Protein AF-A0A0Q8HJ61-F1 (afdb_monomer_lite)

Secondary structure (DSSP, 8-state):
-HHHHHHHHHHHHHHHHHHHHHHHHHGGG-HHHHHTS-HHHHHHHHHHHHHHHHHHHHTT-HHHHHHHHHHHHHHHHHHHHHHHHHHTSS---HHHHTT-----

Sequence (104 aa):
MSLALGWLVGVIDVAQFLPHARHTIDKRHDAQAMSGLSVWTWTIATVQGVAWIVYGAANGLMPILLPNLVITPVCAAILALRLASGRRSEPPDPSAQERNPSGR

pLDDT: mean 76.88, std 11.58, range [50.81, 94.06]

Structure (mmCIF, N/CA/C/O backbone):
data_AF-A0A0Q8HJ61-F1
#
_entry.id   AF-A0A0Q8HJ61-F1
#
loop_
_atom_site.group_PDB
_atom_site.id
_atom_site.type_symbol
_atom_site.label_atom_id
_atom_site.label_alt_id
_atom_site.label_comp_id
_atom_site.label_asym_id
_atom_site.label_entity_id
_atom_site.label_seq_id
_atom_site.pdbx_PDB_ins_code
_atom_site.Cartn_x
_atom_site.Cartn_y
_atom_site.Cartn_z
_atom_site.occupancy
_atom_site.B_iso_or_equiv
_atom_site.auth_seq_id
_atom_site.auth_comp_id
_atom_site.auth_asym_id
_atom_site.auth_atom_id
_atom_site.pdbx_PDB_model_num
ATOM 1 N N . MET A 1 1 ? 21.423 -10.849 -13.917 1.00 55.88 1 MET A N 1
ATOM 2 C CA . MET A 1 1 ? 21.012 -11.681 -12.760 1.00 55.88 1 MET A CA 1
ATOM 3 C C . MET A 1 1 ? 20.021 -10.997 -11.807 1.00 55.88 1 MET A C 1
ATOM 5 O O . MET A 1 1 ? 19.329 -11.702 -11.091 1.00 55.88 1 MET A O 1
ATOM 9 N N . SER A 1 2 ? 19.891 -9.663 -11.800 1.00 67.62 2 SER A N 1
ATOM 10 C CA . SER A 1 2 ? 19.101 -8.927 -10.790 1.00 67.62 2 SER A CA 1
ATOM 11 C C . SER A 1 2 ? 17.580 -8.898 -11.018 1.00 67.62 2 SER A C 1
ATOM 13 O O . SER A 1 2 ? 16.823 -8.725 -10.069 1.00 67.62 2 SER A O 1
ATOM 15 N N . LEU A 1 3 ? 17.111 -9.097 -12.257 1.00 71.69 3 LEU A N 1
ATOM 16 C CA . LEU A 1 3 ? 15.685 -8.974 -12.595 1.00 71.69 3 LEU A CA 1
ATOM 17 C C . LEU A 1 3 ? 14.830 -10.096 -11.978 1.00 71.69 3 LEU A C 1
ATOM 19 O O . LEU A 1 3 ? 13.756 -9.833 -11.448 1.00 71.69 3 LEU A O 1
ATOM 23 N N . ALA A 1 4 ? 15.328 -11.336 -12.012 1.00 79.31 4 ALA A N 1
ATOM 24 C CA . ALA A 1 4 ? 14.634 -12.499 -11.456 1.00 79.31 4 ALA A CA 1
ATOM 25 C C . ALA A 1 4 ? 14.479 -12.399 -9.931 1.00 79.31 4 ALA A C 1
ATOM 27 O O . ALA A 1 4 ? 13.421 -12.716 -9.400 1.00 79.31 4 ALA A O 1
ATOM 28 N N . LEU A 1 5 ? 15.506 -11.892 -9.240 1.00 82.06 5 LEU A N 1
ATOM 29 C CA . LEU A 1 5 ? 15.457 -11.646 -7.798 1.00 82.06 5 LEU A CA 1
ATOM 30 C C . LEU A 1 5 ? 14.461 -10.534 -7.450 1.00 82.06 5 LEU A C 1
ATOM 32 O O . LEU A 1 5 ? 13.688 -10.697 -6.514 1.00 82.06 5 LEU A O 1
ATOM 36 N N . GLY A 1 6 ? 14.424 -9.446 -8.228 1.00 77.50 6 GLY A N 1
ATOM 37 C CA . GLY A 1 6 ? 13.441 -8.376 -8.033 1.00 77.50 6 GLY A CA 1
ATOM 38 C C . GLY A 1 6 ? 11.999 -8.871 -8.159 1.00 77.50 6 GLY A C 1
ATOM 39 O O . GLY A 1 6 ? 11.162 -8.550 -7.321 1.00 77.50 6 GLY A O 1
ATOM 40 N N . TRP A 1 7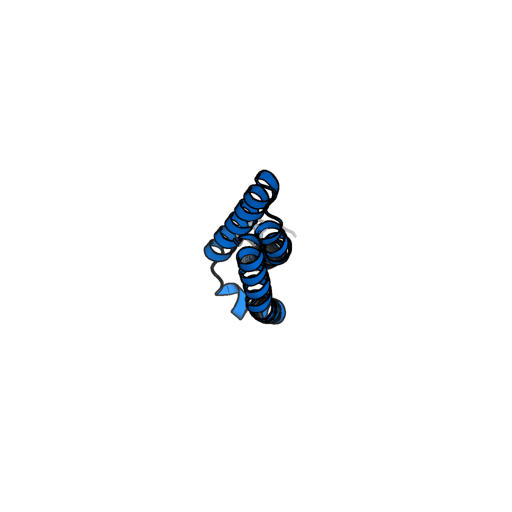 ? 11.714 -9.703 -9.165 1.00 80.88 7 TRP A N 1
ATOM 41 C CA . TRP A 1 7 ? 10.393 -10.317 -9.329 1.00 80.88 7 TRP A CA 1
ATOM 42 C C . TRP A 1 7 ? 10.067 -11.328 -8.231 1.00 80.88 7 TRP A C 1
ATOM 44 O O . TRP A 1 7 ? 8.942 -11.334 -7.741 1.00 80.88 7 TRP A O 1
ATOM 54 N N . LEU A 1 8 ? 11.035 -12.146 -7.810 1.00 85.50 8 LEU A N 1
ATOM 55 C CA . LEU A 1 8 ? 10.846 -13.102 -6.719 1.00 85.50 8 LEU A CA 1
ATOM 56 C C . LEU A 1 8 ? 10.483 -12.382 -5.416 1.00 85.50 8 LEU A C 1
ATOM 58 O O . LEU A 1 8 ? 9.498 -12.737 -4.775 1.00 85.50 8 LEU A O 1
ATOM 62 N N . VAL A 1 9 ? 11.240 -11.339 -5.063 1.00 84.25 9 VAL A N 1
ATOM 63 C CA . VAL A 1 9 ? 10.961 -10.510 -3.886 1.00 84.25 9 VAL A CA 1
ATOM 64 C C . VAL A 1 9 ? 9.588 -9.862 -4.011 1.00 84.25 9 VAL A C 1
ATOM 66 O O . VAL A 1 9 ? 8.795 -9.987 -3.088 1.00 84.25 9 VAL A O 1
ATOM 69 N N . GLY A 1 10 ? 9.258 -9.257 -5.156 1.00 81.06 10 GLY A N 1
ATOM 70 C CA . GLY A 1 10 ? 7.953 -8.626 -5.362 1.00 81.06 10 GLY A CA 1
ATOM 71 C C . GLY A 1 10 ? 6.774 -9.600 -5.245 1.00 81.06 10 GLY A C 1
ATOM 72 O O . GLY A 1 10 ? 5.759 -9.270 -4.639 1.00 81.06 10 GLY A O 1
ATOM 73 N N . VAL A 1 11 ? 6.906 -10.821 -5.772 1.00 83.62 11 VAL A N 1
ATOM 74 C CA . VAL A 1 11 ? 5.870 -11.861 -5.656 1.00 83.62 11 VAL A CA 1
ATOM 75 C C . VAL A 1 11 ? 5.719 -12.329 -4.214 1.00 83.62 11 VAL A C 1
ATOM 77 O O . VAL A 1 11 ? 4.592 -12.436 -3.736 1.00 83.62 11 VAL A O 1
ATOM 80 N N . ILE A 1 12 ? 6.830 -12.581 -3.517 1.00 86.50 12 ILE A N 1
ATOM 81 C CA . ILE A 1 12 ? 6.808 -12.948 -2.096 1.00 86.50 12 ILE A CA 1
ATOM 82 C C . ILE A 1 12 ? 6.144 -11.835 -1.286 1.00 86.50 12 ILE A C 1
ATOM 84 O O . ILE A 1 12 ? 5.310 -12.130 -0.436 1.00 86.50 12 ILE A O 1
ATOM 88 N N . ASP A 1 13 ? 6.453 -10.576 -1.598 1.00 82.12 13 ASP A N 1
ATOM 89 C CA . ASP A 1 13 ? 5.935 -9.413 -0.887 1.00 82.12 13 ASP A CA 1
ATOM 90 C C . ASP A 1 13 ? 4.414 -9.280 -1.039 1.00 82.12 13 ASP A C 1
ATOM 92 O O . ASP A 1 13 ? 3.682 -9.168 -0.057 1.00 82.12 13 ASP A O 1
ATOM 96 N N . VAL A 1 14 ? 3.895 -9.433 -2.259 1.00 81.00 14 VAL A N 1
ATOM 97 C CA . VAL A 1 14 ? 2.442 -9.478 -2.484 1.00 81.00 14 VAL A CA 1
ATOM 98 C C . VAL A 1 14 ? 1.814 -10.699 -1.806 1.00 81.00 14 VAL A C 1
ATOM 100 O O . VAL A 1 14 ? 0.761 -10.579 -1.179 1.00 81.00 14 VAL A O 1
ATOM 103 N N . ALA A 1 15 ? 2.446 -11.871 -1.903 1.00 85.12 15 ALA A N 1
ATOM 104 C CA . ALA A 1 15 ? 1.913 -13.115 -1.356 1.00 85.12 15 ALA A CA 1
ATOM 105 C C . ALA A 1 15 ? 1.838 -13.109 0.178 1.00 85.12 15 ALA A C 1
ATOM 107 O O . ALA A 1 15 ? 0.866 -13.627 0.726 1.00 85.12 15 ALA A O 1
ATOM 108 N N . GLN A 1 16 ? 2.809 -12.502 0.871 1.00 81.81 16 GLN A N 1
ATOM 109 C CA . GLN A 1 16 ? 2.774 -12.342 2.329 1.00 81.81 16 GLN A CA 1
ATOM 110 C C . GLN A 1 16 ? 1.789 -11.256 2.763 1.00 81.81 16 GLN A C 1
ATOM 112 O O . GLN A 1 16 ? 1.114 -11.392 3.786 1.00 81.81 16 GLN A O 1
ATOM 117 N N . PHE A 1 17 ? 1.672 -10.186 1.974 1.00 78.12 17 PHE A N 1
ATOM 118 C CA . PHE A 1 17 ? 0.838 -9.052 2.342 1.00 78.12 17 PHE A CA 1
ATOM 119 C C . PHE A 1 17 ? -0.646 -9.350 2.138 1.00 78.12 17 PHE A C 1
ATOM 121 O O . PHE A 1 17 ? -1.482 -8.905 2.918 1.00 78.12 17 PHE A O 1
ATOM 128 N N . LEU A 1 18 ? -0.996 -10.153 1.132 1.00 77.75 18 LEU A N 1
ATOM 129 C CA . LEU A 1 18 ? -2.380 -10.480 0.803 1.00 77.75 18 LEU A CA 1
ATOM 130 C C . LEU A 1 18 ? -3.185 -11.123 1.957 1.00 77.75 18 LEU A C 1
ATOM 132 O O . LEU A 1 18 ? -4.279 -10.629 2.239 1.00 77.75 18 LEU A O 1
ATOM 136 N N . PRO A 1 19 ? -2.719 -12.182 2.654 1.00 77.06 19 PRO A N 1
ATOM 137 C CA . PRO A 1 19 ? -3.446 -12.738 3.796 1.00 77.06 19 PRO A CA 1
ATOM 138 C C . PRO A 1 19 ? -3.511 -11.753 4.970 1.00 77.06 19 PRO A C 1
ATOM 140 O O . PRO A 1 19 ? -4.540 -11.674 5.641 1.00 77.06 19 PRO A O 1
ATOM 143 N N . HIS A 1 20 ? -2.459 -10.956 5.183 1.00 73.19 20 HIS A N 1
ATOM 144 C CA . HIS A 1 20 ? -2.409 -9.957 6.252 1.00 73.19 20 HIS A CA 1
ATOM 145 C C . HIS A 1 20 ? -3.412 -8.814 6.022 1.00 73.19 20 HIS A C 1
ATOM 147 O O . HIS A 1 20 ? -4.166 -8.430 6.922 1.00 73.19 20 HIS A O 1
ATOM 153 N N . ALA A 1 21 ? -3.482 -8.329 4.783 1.00 72.31 21 ALA A N 1
ATOM 154 C CA . ALA A 1 21 ? -4.454 -7.354 4.315 1.00 72.31 21 ALA A CA 1
ATOM 155 C C . ALA A 1 21 ? -5.886 -7.871 4.464 1.00 72.31 21 ALA A C 1
ATOM 157 O O . ALA A 1 21 ? -6.726 -7.180 5.035 1.00 72.31 21 ALA A O 1
ATOM 158 N N . ARG A 1 22 ? -6.156 -9.098 3.997 1.00 76.62 22 ARG A N 1
ATOM 159 C CA . ARG A 1 22 ? -7.483 -9.725 4.098 1.00 76.62 22 ARG A CA 1
ATOM 160 C C . ARG A 1 22 ? -7.943 -9.844 5.544 1.00 76.62 22 ARG A C 1
ATOM 162 O O . ARG A 1 22 ? -9.022 -9.367 5.859 1.00 76.62 22 ARG A O 1
ATOM 169 N N . HIS A 1 23 ? -7.102 -10.368 6.436 1.00 74.81 23 HIS A N 1
ATOM 170 C CA . HIS A 1 23 ? -7.442 -10.496 7.858 1.00 74.81 23 HIS A CA 1
ATOM 171 C C . HIS A 1 23 ? -7.742 -9.146 8.522 1.00 74.81 23 HIS A C 1
ATOM 173 O O . HIS A 1 23 ? -8.662 -9.030 9.329 1.00 74.81 23 HIS A O 1
ATOM 179 N N . THR A 1 24 ? -6.987 -8.105 8.163 1.00 69.81 24 THR A N 1
ATOM 180 C CA . THR A 1 24 ? -7.188 -6.752 8.704 1.00 69.81 24 THR A CA 1
ATOM 181 C C . THR A 1 24 ? -8.464 -6.110 8.159 1.00 69.81 24 THR A C 1
ATOM 183 O O . THR A 1 24 ? -9.224 -5.500 8.910 1.00 69.81 24 THR A O 1
ATOM 186 N N . ILE A 1 25 ? -8.734 -6.289 6.864 1.00 70.38 25 ILE A N 1
ATOM 187 C CA . ILE A 1 25 ? -9.962 -5.834 6.210 1.00 70.38 25 ILE A CA 1
ATOM 188 C C . ILE A 1 25 ? -11.173 -6.594 6.751 1.00 70.38 25 ILE A C 1
ATOM 190 O O . ILE A 1 25 ? -12.203 -5.976 6.980 1.00 70.38 25 ILE A O 1
ATOM 194 N N . ASP A 1 26 ? -11.107 -7.897 6.998 1.00 74.31 26 ASP A N 1
ATOM 195 C CA . ASP A 1 26 ? -12.240 -8.656 7.546 1.00 74.31 26 ASP A CA 1
ATOM 196 C C . ASP A 1 26 ? -12.588 -8.202 8.965 1.00 74.31 26 ASP A C 1
ATOM 198 O O . ASP A 1 26 ? -13.764 -8.036 9.302 1.00 74.31 26 ASP A O 1
ATOM 202 N N . LYS A 1 27 ? -11.569 -7.851 9.755 1.00 68.75 27 LYS A N 1
ATOM 203 C CA . LYS A 1 27 ? -11.7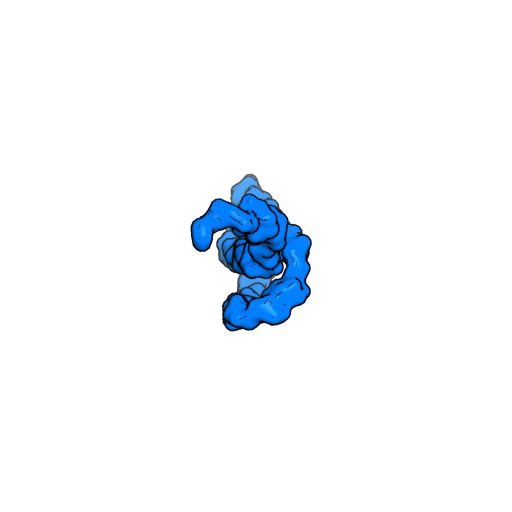30 -7.236 11.077 1.00 68.75 27 LYS A CA 1
ATOM 204 C C . LYS A 1 27 ? -12.155 -5.765 11.048 1.00 68.75 27 LYS A C 1
ATOM 206 O O . LYS A 1 27 ? -12.388 -5.201 12.111 1.00 68.75 27 LYS A O 1
ATOM 211 N N . ARG A 1 28 ? -12.332 -5.139 9.874 1.00 63.12 28 ARG A N 1
ATOM 212 C CA . ARG A 1 28 ? -12.756 -3.725 9.761 1.00 63.12 28 ARG A CA 1
ATOM 213 C C . ARG A 1 28 ? -14.095 -3.415 10.432 1.00 63.12 28 ARG A C 1
ATOM 215 O O . ARG A 1 28 ? -14.362 -2.265 10.759 1.00 63.12 28 ARG A O 1
ATOM 222 N N . HIS A 1 29 ? -14.953 -4.423 10.583 1.00 59.91 29 HIS A N 1
ATOM 223 C CA . HIS A 1 29 ? -16.263 -4.276 11.221 1.00 59.91 29 HIS A CA 1
ATOM 224 C C . HIS A 1 29 ? -16.183 -4.327 12.752 1.00 59.91 29 HIS A C 1
ATOM 226 O O . HIS A 1 29 ? -17.138 -3.944 13.423 1.00 59.91 29 HIS A O 1
ATOM 232 N N . ASP A 1 30 ? -15.050 -4.762 13.305 1.00 65.38 30 ASP A N 1
ATOM 233 C CA . ASP A 1 30 ? -14.791 -4.752 14.736 1.00 65.38 30 ASP A CA 1
ATOM 234 C C . ASP A 1 30 ? -14.113 -3.425 15.113 1.00 65.38 30 ASP A C 1
ATOM 236 O O . ASP A 1 30 ? -12.896 -3.241 15.016 1.00 65.38 30 ASP A O 1
ATOM 240 N N . ALA A 1 31 ? -14.938 -2.461 15.527 1.00 55.78 31 ALA A N 1
ATOM 241 C CA . ALA A 1 31 ? -14.486 -1.136 15.944 1.00 55.78 31 ALA A CA 1
ATOM 242 C C . ALA A 1 31 ? -13.504 -1.189 17.133 1.00 55.78 31 ALA A C 1
ATOM 244 O O . ALA A 1 31 ? -12.678 -0.285 17.287 1.00 55.78 31 ALA A O 1
ATOM 245 N N . GLN A 1 32 ? -13.555 -2.251 17.945 1.00 56.19 32 GLN A N 1
ATOM 246 C CA . GLN A 1 32 ? -12.656 -2.459 19.075 1.00 56.19 32 GLN A CA 1
ATOM 247 C C . GLN A 1 32 ? -11.296 -3.005 18.612 1.00 56.19 32 GLN A C 1
ATOM 249 O O . GLN A 1 32 ? -10.257 -2.565 19.101 1.00 56.19 32 GLN A O 1
ATOM 254 N N . ALA A 1 33 ? -11.279 -3.881 17.604 1.00 60.66 33 ALA A N 1
ATOM 255 C CA . ALA A 1 33 ? -10.042 -4.319 16.956 1.00 60.66 33 ALA A CA 1
ATOM 256 C C . ALA A 1 33 ? -9.347 -3.180 16.184 1.00 60.66 33 ALA A C 1
ATOM 258 O O . ALA A 1 33 ? -8.118 -3.114 16.151 1.00 60.66 33 ALA A O 1
ATOM 259 N N . MET A 1 34 ? -10.116 -2.260 15.588 1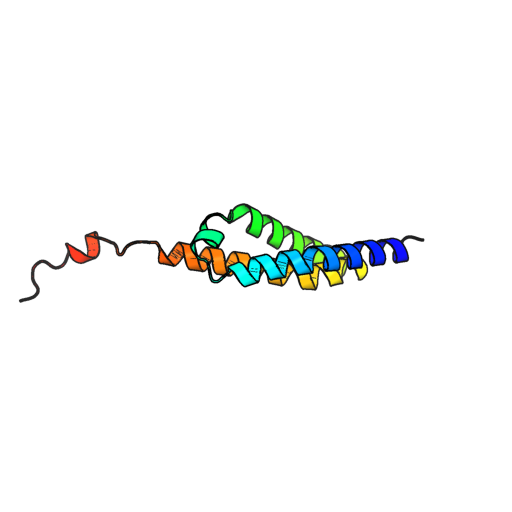.00 61.28 34 MET A N 1
ATOM 260 C CA . MET A 1 34 ? -9.552 -1.119 14.860 1.00 61.28 34 MET A CA 1
ATOM 261 C C . MET A 1 34 ? -9.032 -0.006 15.778 1.00 61.28 34 MET A C 1
ATOM 263 O O . MET A 1 34 ? -8.038 0.635 15.442 1.00 61.28 34 MET A O 1
ATOM 267 N N . SER A 1 35 ? -9.649 0.243 16.938 1.00 60.38 35 SER A N 1
ATOM 268 C CA . SER A 1 35 ? -9.221 1.320 17.849 1.00 60.38 35 SER A CA 1
ATOM 269 C C . SER A 1 35 ? -7.817 1.095 18.429 1.00 60.38 35 SER A C 1
ATOM 271 O O . SER A 1 35 ? -7.082 2.070 18.615 1.00 60.38 35 SER A O 1
ATOM 273 N N . GLY A 1 36 ? -7.415 -0.171 18.608 1.00 64.69 36 GLY A N 1
ATOM 274 C CA . GLY A 1 36 ? -6.071 -0.583 19.029 1.00 64.69 36 GLY A CA 1
ATOM 275 C C . GLY A 1 36 ? -4.982 -0.440 17.958 1.00 64.69 36 GLY A C 1
ATOM 276 O O . GLY A 1 36 ? -3.799 -0.572 18.267 1.00 64.69 36 GLY A O 1
ATOM 277 N N . LEU A 1 37 ? -5.343 -0.144 16.705 1.00 69.69 37 LEU A N 1
ATOM 278 C CA . LEU A 1 37 ? -4.368 0.114 15.647 1.00 69.69 37 LEU A CA 1
ATOM 279 C C . LEU A 1 37 ? -3.817 1.540 15.764 1.00 69.69 37 LEU A C 1
ATOM 281 O O . LEU A 1 37 ? -4.569 2.522 15.767 1.00 69.69 37 LEU A O 1
ATOM 285 N N . SER A 1 38 ? -2.489 1.649 15.809 1.00 79.81 38 SER A N 1
ATOM 286 C CA . SER A 1 38 ? -1.779 2.929 15.812 1.00 79.81 38 SER A CA 1
ATOM 287 C C . SER A 1 38 ? -1.924 3.630 14.462 1.00 79.81 38 SER A C 1
ATOM 289 O O . SER A 1 38 ? -1.462 3.127 13.436 1.00 79.81 38 SER A O 1
ATOM 291 N N . VAL A 1 39 ? -2.522 4.825 14.470 1.00 81.69 39 VAL A N 1
ATOM 292 C CA . VAL A 1 39 ? -2.617 5.703 13.288 1.00 81.69 39 VAL A CA 1
ATOM 293 C C . VAL A 1 39 ? -1.229 5.964 12.705 1.00 81.69 39 VAL A C 1
ATOM 295 O O . VAL A 1 39 ? -1.061 5.952 11.490 1.00 81.69 39 VAL A O 1
ATOM 298 N N . TRP A 1 40 ? -0.218 6.126 13.564 1.00 83.31 40 TRP A N 1
ATOM 299 C CA . TRP A 1 40 ? 1.142 6.419 13.125 1.00 83.31 40 TRP A CA 1
ATOM 300 C C . TRP A 1 40 ? 1.729 5.298 12.265 1.00 83.31 40 TRP A C 1
ATOM 302 O O . TRP A 1 40 ? 2.317 5.558 11.218 1.00 83.31 40 TRP A O 1
ATOM 312 N N . THR A 1 41 ? 1.517 4.044 12.662 1.00 84.50 41 THR A N 1
ATOM 313 C CA . THR A 1 41 ? 1.997 2.882 11.906 1.00 84.50 41 THR A CA 1
ATOM 314 C C . THR A 1 41 ? 1.424 2.872 10.490 1.00 84.50 41 THR A C 1
ATOM 316 O O . THR A 1 41 ? 2.166 2.715 9.523 1.00 84.50 41 THR A O 1
ATOM 319 N N . TRP A 1 42 ? 0.119 3.115 10.355 1.00 84.00 42 TRP A N 1
ATOM 320 C CA . TRP A 1 42 ? -0.556 3.121 9.056 1.00 84.00 42 TRP A CA 1
ATOM 321 C C . TRP A 1 42 ? -0.202 4.340 8.199 1.00 84.00 42 TRP A C 1
ATOM 323 O O . TRP A 1 42 ? -0.089 4.213 6.978 1.00 84.00 42 TRP A O 1
ATOM 333 N N . THR A 1 43 ? 0.047 5.499 8.812 1.00 86.75 43 THR A N 1
ATOM 334 C CA . THR A 1 43 ? 0.568 6.677 8.106 1.00 86.75 43 THR A CA 1
ATOM 335 C C . THR A 1 43 ? 1.967 6.416 7.554 1.00 86.75 43 THR A C 1
ATOM 337 O O . THR A 1 43 ? 2.193 6.639 6.367 1.00 86.75 43 THR A O 1
ATOM 340 N N . ILE A 1 44 ? 2.890 5.896 8.374 1.00 88.81 44 ILE A N 1
ATOM 341 C CA . ILE A 1 44 ? 4.260 5.575 7.939 1.00 88.81 44 ILE A CA 1
ATOM 342 C C . ILE A 1 44 ? 4.226 4.550 6.803 1.00 88.81 44 ILE A C 1
ATOM 344 O O . ILE A 1 44 ? 4.860 4.775 5.775 1.00 88.81 44 ILE A O 1
ATOM 348 N N . ALA A 1 45 ? 3.439 3.479 6.943 1.00 85.81 45 ALA A N 1
ATOM 349 C CA . ALA A 1 45 ? 3.293 2.456 5.909 1.00 85.81 45 ALA A CA 1
ATOM 350 C C . ALA A 1 45 ? 2.751 3.031 4.589 1.00 85.81 45 ALA A C 1
ATOM 352 O O . ALA A 1 45 ? 3.242 2.698 3.512 1.00 85.81 45 ALA A O 1
ATOM 353 N N . THR A 1 46 ? 1.768 3.933 4.660 1.00 88.62 46 THR A N 1
ATOM 354 C CA . THR A 1 46 ? 1.190 4.572 3.468 1.00 88.62 46 THR A CA 1
ATOM 355 C C . THR A 1 46 ? 2.205 5.484 2.778 1.00 88.62 46 THR A C 1
ATOM 357 O O . THR A 1 46 ? 2.398 5.382 1.569 1.00 88.62 46 THR A O 1
ATOM 360 N N . VAL A 1 47 ? 2.901 6.342 3.534 1.00 92.38 47 VAL A N 1
ATOM 361 C CA . VAL A 1 47 ? 3.937 7.239 2.989 1.00 92.38 47 VAL A CA 1
ATOM 362 C C . VAL A 1 47 ? 5.091 6.438 2.388 1.00 92.38 47 VAL A C 1
ATOM 364 O O . VAL A 1 47 ? 5.559 6.757 1.297 1.00 92.38 47 VAL A O 1
ATOM 367 N N . GLN A 1 48 ? 5.515 5.369 3.063 1.00 91.06 48 GLN A N 1
ATOM 368 C CA . GLN A 1 48 ? 6.541 4.459 2.569 1.00 91.06 48 GLN A CA 1
ATOM 369 C C . GLN A 1 48 ? 6.125 3.800 1.246 1.00 91.06 48 GLN A C 1
ATOM 371 O O . GLN A 1 48 ? 6.912 3.795 0.302 1.00 91.06 48 GLN A O 1
ATOM 376 N N . GLY A 1 49 ? 4.894 3.292 1.150 1.00 89.56 49 GLY A N 1
ATOM 377 C CA . GLY A 1 49 ? 4.369 2.701 -0.083 1.00 89.56 49 GLY A CA 1
ATOM 378 C C . GLY A 1 49 ? 4.335 3.698 -1.245 1.00 89.56 49 GLY A C 1
ATOM 379 O O . GLY A 1 49 ? 4.804 3.395 -2.343 1.00 89.56 49 GLY A O 1
ATOM 380 N N . VAL A 1 50 ? 3.891 4.935 -0.991 1.00 92.44 50 VAL A N 1
ATOM 381 C CA . VAL A 1 50 ? 3.927 6.022 -1.986 1.00 92.44 50 VAL A CA 1
ATOM 382 C C . VAL A 1 50 ? 5.361 6.323 -2.428 1.00 92.44 50 VAL A C 1
ATOM 384 O O . VAL A 1 50 ? 5.618 6.438 -3.626 1.00 92.44 50 VAL A O 1
ATOM 387 N N . ALA A 1 51 ? 6.309 6.404 -1.492 1.00 93.12 51 ALA A N 1
ATOM 388 C CA . ALA A 1 51 ? 7.714 6.640 -1.812 1.00 93.12 51 ALA A CA 1
ATOM 389 C C . ALA A 1 51 ? 8.289 5.531 -2.709 1.00 93.12 51 ALA A C 1
ATOM 391 O O . ALA A 1 51 ? 8.983 5.831 -3.680 1.00 93.12 51 ALA A O 1
ATOM 392 N N . TRP A 1 52 ? 7.950 4.264 -2.450 1.00 89.56 52 TRP A N 1
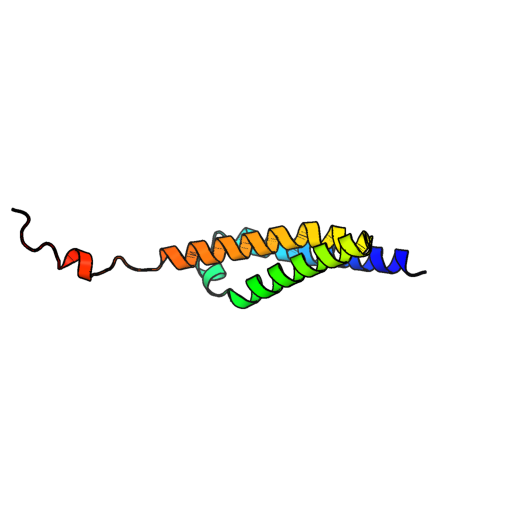ATOM 393 C CA . TRP A 1 52 ? 8.366 3.139 -3.292 1.00 89.56 52 TRP A CA 1
ATOM 394 C C . TRP A 1 52 ? 7.731 3.147 -4.680 1.00 89.56 52 TRP A C 1
ATOM 396 O O . TRP A 1 52 ? 8.409 2.805 -5.649 1.00 89.56 52 TRP A O 1
ATOM 406 N N . ILE A 1 53 ? 6.470 3.568 -4.803 1.00 91.44 53 ILE A N 1
ATOM 407 C CA . ILE A 1 53 ? 5.815 3.764 -6.105 1.00 91.44 53 ILE A CA 1
ATOM 408 C C . ILE A 1 53 ? 6.564 4.833 -6.904 1.00 91.44 53 ILE A C 1
ATOM 410 O O . ILE A 1 53 ? 6.948 4.586 -8.046 1.00 91.44 53 ILE A O 1
ATOM 414 N N . VAL A 1 54 ? 6.819 6.000 -6.302 1.00 94.06 54 VAL A N 1
ATOM 415 C CA . VAL A 1 54 ? 7.539 7.104 -6.958 1.00 94.06 54 VAL A CA 1
ATOM 416 C C . VAL A 1 54 ? 8.946 6.666 -7.360 1.00 94.06 54 VAL A C 1
ATOM 418 O O . VAL A 1 54 ? 9.353 6.873 -8.501 1.00 94.06 54 VAL A O 1
ATOM 421 N N . TYR A 1 55 ? 9.668 6.003 -6.456 1.00 89.62 55 TYR A N 1
ATOM 422 C CA . TYR A 1 55 ? 11.004 5.480 -6.719 1.00 89.62 55 TYR A CA 1
ATOM 423 C C . TYR A 1 55 ? 11.008 4.441 -7.848 1.00 89.62 55 TYR A C 1
ATOM 425 O O . TYR A 1 55 ? 11.822 4.529 -8.770 1.00 89.62 55 TYR A O 1
ATOM 433 N N . GLY A 1 56 ? 10.086 3.476 -7.804 1.00 88.69 56 GLY A N 1
ATOM 434 C CA . GLY A 1 56 ? 9.959 2.429 -8.812 1.00 88.69 56 GLY A CA 1
ATOM 435 C C . GLY A 1 56 ? 9.618 2.994 -10.189 1.00 88.69 56 GLY A C 1
ATOM 436 O O . GLY A 1 56 ? 10.233 2.595 -11.175 1.00 88.69 56 GLY A O 1
ATOM 437 N N . ALA A 1 57 ? 8.707 3.967 -10.257 1.00 90.94 57 ALA A N 1
ATOM 438 C CA . ALA A 1 57 ? 8.349 4.649 -11.497 1.00 90.94 57 ALA A CA 1
ATOM 439 C C . ALA A 1 57 ? 9.519 5.472 -12.062 1.00 90.94 57 ALA A C 1
ATOM 441 O O . ALA A 1 57 ? 9.841 5.337 -13.240 1.00 90.94 57 ALA A O 1
ATOM 442 N N . ALA A 1 58 ? 10.198 6.263 -11.222 1.00 92.44 58 ALA A N 1
ATOM 443 C CA . ALA A 1 58 ? 11.322 7.104 -11.639 1.00 92.44 58 ALA A CA 1
ATOM 444 C C . ALA A 1 58 ? 12.521 6.298 -12.172 1.00 92.44 58 ALA A C 1
ATOM 446 O O . ALA A 1 58 ? 13.254 6.785 -13.028 1.00 92.44 58 ALA A O 1
ATOM 447 N N . ASN A 1 59 ? 12.711 5.064 -11.691 1.00 90.50 59 ASN A N 1
ATOM 448 C CA . ASN A 1 59 ? 13.823 4.191 -12.084 1.00 90.50 59 ASN A CA 1
ATOM 449 C C . ASN A 1 59 ? 13.416 3.070 -13.064 1.00 90.50 59 ASN A C 1
ATOM 451 O O . ASN A 1 59 ? 14.243 2.222 -13.396 1.00 90.50 59 ASN A O 1
ATOM 455 N N . GLY A 1 60 ? 12.153 3.016 -13.509 1.00 87.06 60 GLY A N 1
ATOM 456 C CA . GLY A 1 60 ? 11.653 1.950 -14.392 1.00 87.06 60 GLY A CA 1
ATOM 457 C C . GLY A 1 60 ? 11.642 0.548 -13.757 1.00 87.06 60 GLY A C 1
ATOM 458 O O . GLY A 1 60 ? 11.674 -0.464 -14.459 1.00 87.06 60 GLY A O 1
ATOM 459 N N . LEU A 1 61 ? 11.604 0.458 -12.424 1.00 87.31 61 LEU A N 1
ATOM 460 C CA . LEU A 1 61 ? 11.682 -0.791 -11.663 1.00 87.31 61 LEU A CA 1
ATOM 461 C C . LEU A 1 61 ? 10.287 -1.390 -11.447 1.00 87.31 61 LEU A C 1
ATOM 463 O O . LEU A 1 61 ? 9.738 -1.367 -10.343 1.00 87.31 61 LEU A O 1
ATOM 467 N N . MET A 1 62 ? 9.733 -1.989 -12.505 1.00 85.50 62 MET A N 1
ATOM 468 C CA . MET A 1 62 ? 8.439 -2.693 -12.471 1.00 85.50 62 MET A CA 1
ATOM 469 C C . MET A 1 62 ? 8.277 -3.692 -11.305 1.00 85.50 62 MET A C 1
ATOM 471 O O . MET A 1 62 ? 7.199 -3.701 -10.707 1.00 85.50 62 MET A O 1
ATOM 475 N N . PRO A 1 63 ? 9.306 -4.479 -10.909 1.00 82.44 63 PRO A N 1
ATOM 476 C CA . PRO A 1 63 ? 9.181 -5.430 -9.801 1.00 82.44 63 PRO A CA 1
ATOM 477 C C . PRO A 1 63 ? 8.990 -4.781 -8.424 1.00 82.44 63 PRO A C 1
ATOM 479 O O . PRO A 1 63 ? 8.524 -5.444 -7.508 1.00 82.44 63 PRO A O 1
ATOM 482 N N . ILE A 1 64 ? 9.348 -3.502 -8.273 1.00 83.88 64 ILE A N 1
ATOM 483 C CA . ILE A 1 64 ? 9.132 -2.722 -7.044 1.00 83.88 64 ILE A CA 1
ATOM 484 C C . ILE A 1 64 ? 7.814 -1.952 -7.147 1.00 83.88 64 ILE A C 1
ATOM 486 O O . ILE A 1 64 ? 7.031 -1.910 -6.199 1.00 83.88 64 ILE A O 1
ATOM 490 N N . LEU A 1 65 ? 7.550 -1.368 -8.317 1.00 86.12 65 LEU A N 1
ATOM 491 C CA . LEU A 1 65 ? 6.373 -0.547 -8.572 1.00 86.12 65 LEU A CA 1
ATOM 492 C C . LEU A 1 65 ? 5.063 -1.337 -8.421 1.00 86.12 65 LEU A C 1
ATOM 494 O O . LEU A 1 65 ? 4.157 -0.888 -7.724 1.00 86.12 65 LEU A O 1
ATOM 498 N N . LEU A 1 66 ? 4.962 -2.510 -9.057 1.00 86.38 66 LEU A N 1
ATOM 499 C CA . LEU A 1 66 ? 3.719 -3.289 -9.110 1.00 86.38 66 LEU A CA 1
ATOM 500 C C . LEU A 1 66 ? 3.234 -3.769 -7.728 1.00 86.38 66 LEU A C 1
ATOM 502 O O . LEU A 1 66 ? 2.068 -3.527 -7.415 1.00 86.38 66 LEU A O 1
ATOM 506 N N . PRO A 1 67 ? 4.074 -4.385 -6.871 1.00 83.75 67 PRO A N 1
ATOM 507 C CA . PRO A 1 67 ? 3.665 -4.756 -5.514 1.00 83.75 67 PRO A CA 1
ATOM 508 C C . PRO A 1 67 ? 3.170 -3.567 -4.695 1.00 83.75 67 PRO A C 1
ATOM 510 O O . PRO A 1 67 ? 2.097 -3.621 -4.092 1.00 83.75 67 PRO A O 1
ATOM 513 N N . ASN A 1 68 ? 3.913 -2.457 -4.722 1.00 87.50 68 ASN A N 1
ATOM 514 C CA . ASN A 1 68 ? 3.572 -1.279 -3.934 1.00 87.50 68 ASN A CA 1
ATOM 515 C C . ASN A 1 68 ? 2.296 -0.599 -4.444 1.00 87.50 68 ASN A C 1
ATOM 517 O O . ASN A 1 68 ? 1.533 -0.079 -3.632 1.00 87.50 68 ASN A O 1
ATOM 521 N N . LEU A 1 69 ? 1.995 -0.669 -5.746 1.00 88.38 69 LEU A N 1
ATOM 522 C CA . LEU A 1 69 ? 0.713 -0.219 -6.301 1.00 88.38 69 LEU A CA 1
ATOM 523 C C . LEU A 1 69 ? -0.489 -1.016 -5.776 1.00 88.38 69 LEU A C 1
ATOM 525 O O . LEU A 1 69 ? -1.581 -0.463 -5.698 1.00 88.38 69 LEU A O 1
ATOM 529 N N . VAL A 1 70 ? -0.306 -2.284 -5.401 1.00 85.94 70 VAL A N 1
ATOM 530 C CA . VAL A 1 70 ? -1.371 -3.123 -4.825 1.00 85.94 70 VAL A CA 1
ATOM 531 C C . VAL A 1 70 ? -1.481 -2.922 -3.311 1.00 85.94 70 VAL A C 1
ATOM 533 O O . VAL A 1 70 ? -2.582 -2.810 -2.775 1.00 85.94 70 VAL A O 1
ATOM 536 N N . ILE A 1 71 ? -0.344 -2.854 -2.618 1.00 84.50 71 ILE A N 1
ATOM 537 C CA . ILE A 1 71 ? -0.269 -2.777 -1.152 1.00 84.50 71 ILE A CA 1
ATOM 538 C C . ILE A 1 71 ? -0.672 -1.387 -0.634 1.00 84.50 71 ILE A C 1
ATOM 540 O O . ILE A 1 71 ? -1.442 -1.271 0.321 1.00 84.50 71 ILE A O 1
ATOM 544 N N . THR A 1 72 ? -0.192 -0.320 -1.278 1.00 88.06 72 THR A N 1
ATOM 545 C CA . THR A 1 72 ? -0.384 1.063 -0.805 1.00 88.06 72 THR A CA 1
ATOM 546 C C . THR A 1 72 ? -1.860 1.464 -0.682 1.00 88.06 72 THR A C 1
ATOM 548 O O . THR A 1 72 ? -2.227 2.004 0.365 1.00 88.06 72 THR A O 1
ATOM 551 N N . PRO A 1 73 ? -2.747 1.176 -1.660 1.00 86.69 73 PRO A N 1
ATOM 552 C CA . PRO A 1 73 ? -4.175 1.471 -1.530 1.00 86.69 73 PRO A CA 1
ATOM 553 C C . PRO A 1 73 ? -4.840 0.762 -0.349 1.00 86.69 73 PRO A C 1
ATOM 555 O O . PRO A 1 73 ? -5.719 1.334 0.293 1.00 86.69 73 PRO A O 1
ATOM 558 N N . VAL A 1 74 ? -4.409 -0.461 -0.029 1.00 84.81 74 VAL A N 1
ATOM 559 C CA . VAL A 1 74 ? -4.924 -1.208 1.124 1.00 84.81 74 VAL A CA 1
ATOM 560 C C . VAL A 1 74 ? -4.537 -0.518 2.432 1.00 84.81 74 VAL A C 1
ATOM 562 O O . VAL A 1 74 ? -5.401 -0.286 3.278 1.00 84.81 74 VAL A O 1
ATOM 565 N N . CYS A 1 75 ? -3.267 -0.132 2.582 1.00 84.62 75 CYS A N 1
ATOM 566 C CA . CYS A 1 75 ? -2.799 0.626 3.746 1.00 84.62 75 CYS A CA 1
ATOM 567 C C . CYS A 1 75 ? -3.548 1.956 3.899 1.00 84.62 75 CYS A C 1
ATOM 569 O O . CYS A 1 75 ? -4.003 2.287 4.996 1.00 84.62 75 CYS A O 1
ATOM 571 N N . ALA A 1 76 ? -3.739 2.680 2.792 1.00 86.06 76 ALA A N 1
ATOM 572 C CA . ALA A 1 76 ? -4.478 3.936 2.775 1.00 86.06 76 ALA A CA 1
ATOM 573 C C . ALA A 1 76 ? -5.952 3.747 3.176 1.00 86.06 76 ALA A C 1
ATOM 575 O O . AL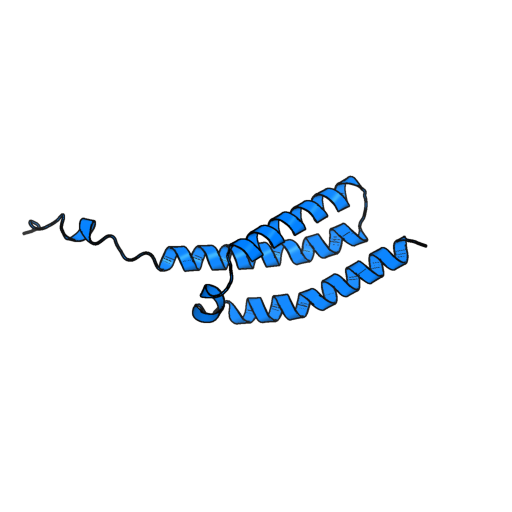A A 1 76 ? -6.484 4.545 3.947 1.00 86.06 76 ALA A O 1
ATOM 576 N N . ALA A 1 77 ? -6.607 2.678 2.710 1.00 84.81 77 ALA A N 1
ATOM 577 C CA . ALA A 1 77 ? -7.982 2.360 3.088 1.00 84.81 77 ALA A CA 1
ATOM 578 C C . ALA A 1 77 ? -8.109 2.056 4.590 1.00 84.81 77 ALA A C 1
ATOM 580 O O . ALA A 1 77 ? -9.018 2.564 5.246 1.00 84.81 77 ALA A O 1
ATOM 581 N N . ILE A 1 78 ? -7.179 1.281 5.157 1.00 82.12 78 ILE A N 1
ATOM 582 C CA . ILE A 1 78 ? -7.163 0.966 6.594 1.00 82.12 78 ILE A CA 1
ATOM 583 C C . ILE A 1 78 ? -6.931 2.232 7.428 1.00 82.12 78 ILE A C 1
ATOM 585 O O . ILE A 1 78 ? -7.636 2.458 8.414 1.00 82.12 78 ILE A O 1
ATOM 589 N N . LEU A 1 79 ? -6.003 3.096 7.004 1.00 85.31 79 LEU A N 1
ATOM 590 C CA . LEU A 1 79 ? -5.779 4.399 7.629 1.00 85.31 79 LEU A CA 1
ATOM 591 C C . LEU A 1 79 ? -7.046 5.267 7.590 1.00 85.31 79 LEU A C 1
ATOM 593 O O . LEU A 1 79 ? -7.443 5.824 8.613 1.00 85.31 79 LEU A O 1
ATOM 597 N N . ALA A 1 80 ? -7.711 5.349 6.436 1.00 84.50 80 ALA A N 1
ATOM 598 C CA . ALA A 1 80 ? -8.934 6.130 6.267 1.00 84.50 80 ALA A CA 1
ATOM 599 C C . ALA A 1 80 ? -10.068 5.632 7.177 1.00 84.50 80 ALA A C 1
ATOM 601 O O . ALA A 1 80 ? -10.709 6.437 7.855 1.00 84.50 80 ALA A O 1
ATOM 602 N N . LEU A 1 81 ? -10.274 4.313 7.253 1.00 82.06 81 LEU A N 1
ATOM 603 C CA . LEU A 1 81 ? -11.250 3.701 8.159 1.00 82.06 81 LEU A CA 1
ATOM 604 C C . LEU A 1 81 ? -10.933 4.035 9.621 1.00 82.06 81 LEU A C 1
ATOM 606 O O . LEU A 1 81 ? -11.815 4.470 10.361 1.00 82.06 81 LEU A O 1
ATOM 610 N N . ARG A 1 82 ? -9.663 3.929 10.027 1.00 79.75 82 ARG A N 1
ATOM 611 C CA . ARG A 1 82 ? -9.230 4.249 11.393 1.00 79.75 82 ARG A CA 1
ATOM 612 C C . ARG A 1 82 ? -9.470 5.713 11.769 1.00 79.75 82 ARG A C 1
ATOM 614 O O . ARG A 1 82 ? -9.862 5.993 12.909 1.00 79.75 82 ARG A O 1
ATOM 621 N N . LEU A 1 83 ? -9.216 6.638 10.843 1.00 82.06 83 LEU A N 1
ATOM 622 C CA . LEU A 1 83 ? -9.463 8.070 11.033 1.00 82.06 83 LEU A CA 1
ATOM 623 C C . LEU A 1 83 ? -10.967 8.374 11.104 1.00 82.06 83 LEU A C 1
ATOM 625 O O . LEU A 1 83 ? -11.392 9.171 11.940 1.00 82.06 83 LEU A O 1
ATOM 629 N N . ALA A 1 84 ? -11.784 7.703 10.287 1.00 80.44 84 ALA A N 1
ATOM 630 C CA . ALA A 1 84 ? -13.238 7.838 10.320 1.00 80.44 84 ALA A CA 1
ATOM 631 C C . ALA A 1 84 ? -13.843 7.336 11.644 1.00 80.44 84 ALA A C 1
ATOM 633 O O . ALA A 1 84 ? -14.718 7.997 12.202 1.00 80.44 84 ALA A O 1
ATOM 634 N N . SER A 1 85 ? -13.347 6.218 12.188 1.00 71.56 85 SER A N 1
ATOM 635 C CA . SER A 1 85 ? -13.779 5.706 13.497 1.00 71.56 85 SER A CA 1
ATOM 636 C C . SER A 1 85 ? -13.415 6.647 14.648 1.00 71.56 85 SER A C 1
ATOM 638 O O . SER A 1 85 ? -14.227 6.840 15.545 1.00 71.56 85 SER A O 1
ATOM 640 N N . GLY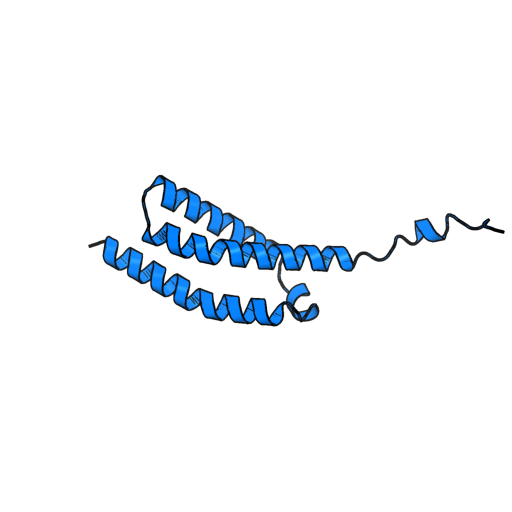 A 1 86 ? -12.231 7.272 14.618 1.00 66.38 86 GLY A N 1
ATOM 641 C CA . GLY A 1 86 ? -11.802 8.217 15.659 1.00 66.38 86 GLY A CA 1
ATOM 642 C C . GLY A 1 86 ? -12.677 9.473 15.746 1.00 66.38 86 GLY A C 1
ATOM 643 O O . GLY A 1 86 ? -12.995 9.918 16.842 1.00 66.38 86 GLY A O 1
ATOM 644 N N . ARG A 1 87 ? -13.138 9.996 14.601 1.00 62.22 87 ARG A N 1
ATOM 645 C CA . ARG A 1 87 ? -14.032 11.171 14.533 1.00 62.22 87 ARG A CA 1
ATOM 646 C C . ARG A 1 87 ? -15.440 10.914 15.069 1.00 62.22 87 ARG A C 1
ATOM 648 O O . ARG A 1 87 ? -16.166 11.861 15.340 1.00 62.22 87 ARG A O 1
ATOM 655 N N . ARG A 1 88 ? -15.857 9.649 15.173 1.00 59.38 88 ARG A N 1
ATOM 656 C CA . ARG A 1 88 ? -17.207 9.278 15.622 1.00 59.38 88 ARG A CA 1
ATOM 657 C C . ARG A 1 88 ? -17.329 9.167 17.142 1.00 59.38 88 ARG A C 1
ATOM 659 O O . ARG A 1 88 ? -18.444 9.099 17.643 1.00 59.38 88 ARG A O 1
ATOM 666 N N . SER A 1 89 ? -16.198 9.143 17.845 1.00 54.16 89 SER A N 1
ATOM 667 C CA . SER A 1 89 ? -16.131 9.016 19.302 1.00 54.16 89 SER A CA 1
ATOM 668 C C . SER A 1 89 ? -16.055 10.353 20.035 1.00 54.16 89 SER A C 1
ATOM 670 O O . SER A 1 89 ? -15.982 10.340 21.259 1.00 54.16 89 SER A O 1
ATOM 672 N N . GLU A 1 90 ? -16.045 11.488 19.331 1.00 54.12 90 GLU A N 1
ATOM 673 C CA . GLU A 1 90 ? -16.093 12.805 19.969 1.00 54.12 90 GLU A CA 1
ATOM 674 C C . GLU A 1 90 ? -17.525 13.039 20.484 1.00 54.12 90 GLU A C 1
ATOM 676 O O . GLU A 1 90 ? -18.456 13.108 19.672 1.00 54.12 90 GLU A O 1
ATOM 681 N N . PRO A 1 91 ? -17.751 13.060 21.813 1.00 56.75 91 PRO A N 1
ATOM 682 C CA . PRO A 1 91 ? -19.079 13.281 22.367 1.00 56.75 91 PRO A CA 1
ATOM 683 C C . PRO A 1 91 ? -19.582 14.669 21.943 1.00 56.75 91 PRO A C 1
ATOM 685 O O . PRO A 1 91 ? -18.769 15.593 21.867 1.00 56.75 91 PRO A O 1
ATOM 688 N N . PRO A 1 92 ? -20.891 14.847 21.683 1.00 63.34 92 PRO A N 1
ATOM 689 C CA . PRO A 1 92 ? -21.448 16.166 21.410 1.00 63.34 92 PRO A CA 1
ATOM 690 C C . PRO A 1 92 ? -21.039 17.138 22.520 1.00 63.34 92 PRO A C 1
ATOM 692 O O . PRO A 1 92 ? -21.199 16.818 23.698 1.00 63.34 92 PRO A O 1
ATOM 695 N N . ASP A 1 93 ? -20.499 18.295 22.134 1.00 69.38 93 ASP A N 1
ATOM 696 C CA . ASP A 1 93 ? -20.065 19.352 23.047 1.00 69.38 93 ASP A CA 1
ATOM 697 C C . ASP A 1 93 ? -21.185 19.689 24.057 1.00 69.38 93 ASP A C 1
ATOM 699 O O . ASP A 1 93 ? -22.221 20.240 23.658 1.00 69.38 93 ASP A O 1
ATOM 703 N N . PRO A 1 94 ? -21.002 19.394 25.361 1.00 64.50 94 PRO A N 1
ATOM 704 C CA . PRO A 1 94 ? -21.998 19.684 26.393 1.00 64.50 94 PRO A CA 1
ATOM 705 C C . PRO A 1 94 ? -22.346 21.178 26.470 1.00 64.50 94 PRO A C 1
ATOM 707 O O . PRO A 1 94 ? -23.461 21.544 26.845 1.00 64.50 94 PRO A O 1
ATOM 710 N N . SER A 1 95 ? -21.426 22.054 26.051 1.00 63.16 95 SER A N 1
ATOM 711 C CA . SER A 1 95 ? -21.596 23.507 26.100 1.00 63.16 95 SER A CA 1
ATOM 712 C C . SER A 1 95 ? -22.530 24.061 25.014 1.00 63.16 95 SER A C 1
ATOM 714 O O . SER A 1 95 ? -22.970 25.213 25.104 1.00 63.16 95 SER A O 1
ATOM 716 N N . ALA A 1 96 ? -22.882 23.251 24.007 1.00 60.94 96 ALA A N 1
ATOM 717 C CA . ALA A 1 96 ? -23.940 23.569 23.049 1.00 60.94 96 ALA A CA 1
ATOM 718 C C . ALA A 1 96 ? -25.341 23.326 23.640 1.00 60.94 96 ALA A C 1
ATOM 720 O O . ALA A 1 96 ? -26.296 23.998 23.253 1.00 60.94 96 ALA A O 1
ATOM 721 N N . GLN A 1 97 ? -25.461 22.404 24.602 1.00 59.94 97 GLN A N 1
ATOM 722 C CA . GLN A 1 97 ? -26.733 22.040 25.231 1.00 59.94 97 GLN A CA 1
ATOM 723 C C . GLN A 1 97 ? -27.082 22.959 26.410 1.00 59.94 97 GLN A C 1
ATOM 725 O O . GLN A 1 97 ? -28.249 23.279 26.620 1.00 59.94 97 GLN A O 1
ATOM 730 N N . GLU A 1 98 ? -26.074 23.475 27.115 1.00 60.69 98 GLU A N 1
ATOM 731 C CA . GLU A 1 98 ? -26.250 24.443 28.208 1.00 60.69 98 GLU A CA 1
ATOM 732 C C . GLU A 1 98 ? -26.561 25.871 27.712 1.00 60.69 98 GLU A C 1
ATOM 734 O O . GLU A 1 98 ? -27.064 26.708 28.460 1.00 60.69 98 GLU A O 1
ATOM 739 N N . ARG A 1 99 ? -26.318 26.158 26.424 1.00 64.06 99 ARG A N 1
ATOM 740 C CA . ARG A 1 99 ? -26.545 27.477 25.809 1.00 64.06 99 ARG A CA 1
ATOM 741 C C . ARG A 1 99 ? -27.993 27.762 25.391 1.00 64.06 99 ARG A C 1
ATOM 743 O O . ARG A 1 99 ? -28.258 28.864 24.914 1.00 64.06 99 ARG A O 1
ATOM 750 N N . ASN A 1 100 ? -28.926 26.825 25.583 1.00 63.50 100 ASN A N 1
ATOM 751 C CA . ASN A 1 100 ? -30.356 27.051 25.341 1.00 63.50 100 ASN A CA 1
ATOM 752 C C . ASN A 1 100 ? -31.239 26.735 26.568 1.00 63.50 100 ASN A C 1
ATOM 754 O O . ASN A 1 100 ? -31.979 25.751 26.554 1.00 63.50 100 ASN A O 1
ATOM 758 N N . PRO A 1 101 ? -31.205 27.564 27.628 1.00 57.03 101 PRO A N 1
ATOM 759 C CA . PRO A 1 101 ? -32.142 27.460 28.745 1.00 57.03 101 PRO A CA 1
ATOM 760 C C . PRO A 1 101 ? -33.470 28.218 28.523 1.00 57.03 101 PRO A C 1
ATOM 762 O O . PRO A 1 101 ? -34.234 28.380 29.471 1.00 57.03 101 PRO A O 1
ATOM 765 N N . SER A 1 102 ? -33.786 28.708 27.316 1.00 64.88 102 SER A N 1
ATOM 766 C CA . SER A 1 102 ? -34.975 29.553 27.090 1.00 64.88 102 SER A CA 1
ATOM 767 C C . SER A 1 102 ? -35.655 29.309 25.739 1.00 64.88 102 SER A C 1
ATOM 769 O O . SER A 1 102 ? -35.733 30.175 24.870 1.00 64.88 102 SER A O 1
ATOM 771 N N . GLY A 1 103 ? -36.208 28.108 25.581 1.00 63.62 103 GLY A N 1
ATOM 772 C CA . GLY A 1 103 ? -36.934 27.679 24.386 1.00 63.62 103 GLY A CA 1
ATOM 773 C C . GLY A 1 103 ? -38.411 27.342 24.606 1.00 63.62 103 GLY A C 1
ATOM 774 O O . GLY A 1 103 ? -38.842 26.355 24.029 1.00 63.62 103 GLY A O 1
ATOM 775 N N . ARG A 1 104 ? -39.147 28.179 25.358 1.00 50.81 104 ARG A N 1
ATOM 776 C CA . ARG A 1 104 ? -40.610 28.143 25.628 1.00 50.81 104 ARG A CA 1
ATOM 777 C C . ARG A 1 104 ? -41.150 27.031 26.525 1.00 50.81 104 ARG A C 1
ATOM 779 O O . ARG A 1 104 ? -40.876 25.844 26.271 1.00 50.81 104 ARG A O 1
#

Radius of gyration: 20.55 Å; chains: 1; bounding box: 62×43×43 Å

Foldseek 3Di:
DVLVVLLVVLVVLLVVVVVVLVVLVVCLVVLVVLQPDDLVVLVVLLVVLVVQLVVCVVVVNCSSNVSSVVRNVSSVVSSVSSVVSVVVPPPPDVVVVVVDPDDD